Protein AF-A0A6J4HTN8-F1 (afdb_monomer_lite)

Organism: NCBI:txid1135996

Radius of gyration: 10.66 Å; chains: 1; bounding box: 25×17×29 Å

Structure (mmCIF, N/CA/C/O backbone):
data_AF-A0A6J4HTN8-F1
#
_entry.id   AF-A0A6J4HTN8-F1
#
loop_
_atom_site.group_PDB
_atom_site.id
_atom_site.type_symbol
_atom_site.label_atom_id
_atom_site.label_alt_id
_atom_site.label_comp_id
_atom_site.label_asym_id
_atom_site.label_entity_id
_atom_site.label_seq_id
_atom_site.pdbx_PDB_ins_code
_atom_site.Cartn_x
_atom_site.Cartn_y
_atom_site.Cartn_z
_atom_site.occupancy
_atom_site.B_iso_or_equiv
_atom_site.auth_seq_id
_atom_site.auth_comp_id
_atom_site.auth_asym_id
_atom_site.auth_atom_id
_atom_site.pdbx_PDB_model_num
ATOM 1 N N . MET A 1 1 ? -10.315 0.075 10.247 1.00 82.00 1 MET A N 1
ATOM 2 C CA . MET A 1 1 ? -10.652 -0.317 8.860 1.00 82.00 1 MET A CA 1
ATOM 3 C C . MET A 1 1 ? -9.910 -1.603 8.570 1.00 82.00 1 MET A C 1
ATOM 5 O O . MET A 1 1 ? -8.793 -1.728 9.047 1.00 82.00 1 MET A O 1
ATOM 9 N N . THR A 1 2 ? -10.492 -2.541 7.829 1.00 90.00 2 THR A N 1
ATOM 10 C CA . THR A 1 2 ? -9.775 -3.773 7.477 1.00 90.00 2 THR A CA 1
ATOM 11 C C . THR A 1 2 ? -9.061 -3.593 6.142 1.00 90.00 2 THR A C 1
ATOM 13 O O . THR A 1 2 ? -9.713 -3.382 5.124 1.00 90.00 2 THR A O 1
ATOM 16 N N . VAL A 1 3 ? -7.731 -3.667 6.138 1.00 91.88 3 VAL A N 1
ATOM 17 C CA . VAL A 1 3 ? -6.897 -3.637 4.929 1.00 91.88 3 VAL A CA 1
ATOM 18 C C . VAL A 1 3 ? -6.587 -5.072 4.522 1.00 91.88 3 VAL A C 1
ATOM 20 O O . VAL A 1 3 ? -5.784 -5.744 5.170 1.00 91.88 3 VAL A O 1
ATOM 23 N N . ASN A 1 4 ? -7.231 -5.558 3.461 1.00 93.56 4 ASN A N 1
ATOM 24 C CA . ASN A 1 4 ? -7.004 -6.905 2.946 1.00 93.56 4 ASN A CA 1
ATOM 25 C C . ASN A 1 4 ? -6.119 -6.864 1.685 1.00 93.56 4 ASN A C 1
ATOM 27 O O . ASN A 1 4 ? -6.537 -6.289 0.681 1.00 93.56 4 ASN A O 1
ATOM 31 N N . PRO A 1 5 ? -4.920 -7.480 1.685 1.00 90.00 5 PRO A N 1
ATOM 32 C CA . PRO A 1 5 ? -3.996 -7.444 0.549 1.00 90.00 5 PRO A CA 1
ATOM 33 C C . PRO A 1 5 ? -4.604 -7.857 -0.790 1.00 90.00 5 PRO A C 1
ATOM 35 O O . PRO A 1 5 ? -4.250 -7.289 -1.822 1.00 90.00 5 PRO A O 1
ATOM 38 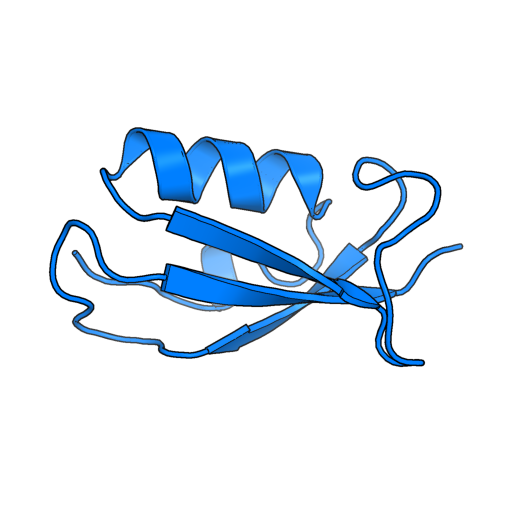N N . VAL A 1 6 ? -5.535 -8.816 -0.787 1.00 92.75 6 VAL A N 1
ATOM 39 C CA . VAL A 1 6 ? -6.140 -9.349 -2.020 1.00 92.75 6 VAL A CA 1
ATOM 40 C C . VAL A 1 6 ? -6.924 -8.297 -2.810 1.00 92.75 6 VAL A C 1
ATOM 42 O O . VAL A 1 6 ? -7.087 -8.450 -4.016 1.00 92.75 6 VAL A O 1
ATOM 45 N N . ASP A 1 7 ? -7.361 -7.216 -2.159 1.00 92.19 7 ASP A N 1
ATOM 46 C CA . ASP A 1 7 ? -8.115 -6.132 -2.799 1.00 92.19 7 ASP A CA 1
ATOM 47 C C . ASP A 1 7 ? -7.213 -5.175 -3.600 1.00 92.19 7 ASP A C 1
ATOM 49 O O . ASP A 1 7 ? -7.693 -4.391 -4.430 1.00 92.19 7 ASP A O 1
ATOM 53 N N . TYR A 1 8 ? -5.899 -5.239 -3.364 1.00 94.56 8 TYR A N 1
ATOM 54 C CA . TYR A 1 8 ? -4.918 -4.269 -3.852 1.00 94.56 8 TYR A CA 1
ATOM 55 C C . TYR A 1 8 ? -3.806 -4.913 -4.684 1.00 94.56 8 TYR A C 1
ATOM 57 O O . TYR A 1 8 ? -3.393 -4.339 -5.692 1.00 94.56 8 TYR A O 1
ATOM 65 N N . VAL A 1 9 ? -3.320 -6.095 -4.293 1.00 95.56 9 VAL A N 1
ATOM 66 C CA . VAL A 1 9 ? -2.225 -6.791 -4.984 1.00 95.56 9 VAL A CA 1
ATOM 67 C C . VAL A 1 9 ? -2.601 -7.064 -6.442 1.00 95.56 9 VAL A C 1
ATOM 69 O O . VAL A 1 9 ? -3.697 -7.520 -6.758 1.00 95.56 9 VAL A O 1
ATOM 72 N N . GLY A 1 10 ? -1.684 -6.754 -7.359 1.00 94.31 10 GLY A N 1
ATOM 73 C CA . GLY A 1 10 ? -1.902 -6.873 -8.801 1.00 94.31 10 GLY A CA 1
ATOM 74 C C . GLY A 1 10 ? -2.621 -5.682 -9.449 1.00 94.31 10 GLY A C 1
ATOM 75 O O . GLY A 1 10 ? -2.657 -5.613 -10.683 1.00 94.31 10 GLY A O 1
ATOM 76 N N . ARG A 1 11 ? -3.149 -4.732 -8.666 1.00 95.50 11 ARG A N 1
ATOM 77 C CA . ARG A 1 11 ? -3.718 -3.462 -9.159 1.00 95.50 11 ARG A CA 1
ATOM 78 C C . ARG A 1 11 ? -2.641 -2.380 -9.252 1.00 95.50 11 ARG A C 1
ATOM 80 O O . ARG A 1 11 ? -1.514 -2.588 -8.804 1.00 95.50 11 ARG A O 1
ATOM 87 N N . SER A 1 12 ? -2.970 -1.235 -9.852 1.00 96.81 12 SER A N 1
ATOM 88 C CA . SER A 1 12 ? -2.062 -0.085 -9.857 1.00 96.81 12 SER A CA 1
ATOM 89 C C . SER A 1 12 ? -1.978 0.558 -8.471 1.00 96.81 12 SER A C 1
ATOM 91 O O . SER A 1 12 ? -2.959 0.584 -7.719 1.00 96.81 12 SER A O 1
ATOM 93 N N . ALA A 1 13 ? -0.815 1.113 -8.140 1.00 95.88 13 ALA A N 1
ATOM 94 C CA . ALA A 1 13 ? -0.583 1.793 -6.874 1.00 95.88 13 ALA A CA 1
ATOM 95 C C . ALA A 1 13 ? -1.466 3.042 -6.730 1.00 95.88 13 ALA A C 1
ATOM 97 O O . ALA A 1 13 ? -1.961 3.307 -5.638 1.00 95.88 13 ALA A O 1
ATOM 98 N N . SER A 1 14 ? -1.770 3.738 -7.833 1.00 96.25 14 SER A N 1
ATOM 99 C CA . SER A 1 14 ? -2.724 4.858 -7.843 1.00 96.25 14 SER A CA 1
ATOM 100 C C . SER A 1 14 ? -4.136 4.453 -7.402 1.00 96.25 14 SER A C 1
ATOM 102 O O . SER A 1 14 ? -4.781 5.167 -6.635 1.00 96.25 14 SER A O 1
ATOM 104 N N . VAL A 1 15 ? -4.613 3.280 -7.829 1.00 96.06 15 VAL A N 1
ATOM 105 C CA . VAL A 1 15 ? -5.927 2.758 -7.423 1.00 96.06 15 VAL A CA 1
ATOM 106 C C . VAL A 1 15 ? -5.922 2.360 -5.949 1.00 96.06 15 VAL A C 1
ATOM 108 O O . VAL A 1 15 ? -6.889 2.641 -5.241 1.00 96.06 15 VAL A O 1
ATOM 111 N N . ALA A 1 16 ? -4.841 1.737 -5.475 1.00 95.38 16 ALA A N 1
ATOM 112 C CA . ALA A 1 16 ? -4.704 1.380 -4.067 1.00 95.38 16 ALA A CA 1
ATOM 113 C C . ALA A 1 16 ? -4.664 2.620 -3.162 1.00 95.38 16 ALA A C 1
ATOM 115 O O . ALA A 1 16 ? -5.389 2.670 -2.171 1.00 95.38 16 ALA A O 1
ATOM 116 N N . GLN A 1 17 ? -3.897 3.644 -3.539 1.00 95.50 17 GLN A N 1
ATOM 117 C CA . GLN A 1 17 ? -3.824 4.914 -2.816 1.00 95.50 17 GLN A CA 1
ATOM 118 C C . GLN A 1 17 ? -5.192 5.587 -2.707 1.00 95.50 17 GLN A C 1
ATOM 120 O O . GLN A 1 17 ? -5.607 5.942 -1.606 1.00 95.50 17 GLN A O 1
ATOM 125 N N . ALA A 1 18 ? -5.920 5.712 -3.820 1.00 95.75 18 ALA A N 1
ATOM 126 C CA . ALA A 1 18 ? -7.247 6.321 -3.814 1.00 95.75 18 ALA A CA 1
ATOM 127 C C . ALA A 1 18 ? -8.226 5.562 -2.901 1.00 95.75 18 ALA A C 1
ATOM 129 O O . ALA A 1 18 ? -8.970 6.180 -2.141 1.00 95.75 18 ALA A O 1
ATOM 130 N N . ALA A 1 19 ? -8.206 4.227 -2.936 1.00 94.19 19 ALA A N 1
ATOM 131 C CA . ALA A 1 19 ? -9.068 3.397 -2.098 1.00 94.19 19 ALA A CA 1
ATOM 132 C C . ALA A 1 19 ? -8.731 3.515 -0.598 1.00 94.19 19 ALA A C 1
ATOM 134 O O . ALA A 1 19 ? -9.639 3.639 0.225 1.00 94.19 19 ALA A O 1
ATOM 135 N N . LEU A 1 20 ? -7.443 3.533 -0.238 1.00 94.19 20 LEU A N 1
ATOM 136 C CA . LEU A 1 20 ? -6.991 3.717 1.147 1.00 94.19 20 LEU A CA 1
ATOM 137 C C . LEU A 1 20 ? -7.375 5.106 1.682 1.00 94.19 20 LEU A C 1
ATOM 139 O O . LEU A 1 20 ? -7.948 5.210 2.767 1.00 94.19 20 LEU A O 1
ATOM 143 N N . GLN A 1 21 ? -7.176 6.156 0.883 1.00 93.69 21 GLN A N 1
ATOM 144 C CA . GLN A 1 21 ? -7.582 7.521 1.233 1.00 93.69 21 GLN A CA 1
ATOM 145 C C . GLN A 1 21 ? -9.099 7.648 1.412 1.00 93.69 21 GLN A C 1
ATOM 147 O O . GLN A 1 21 ? -9.557 8.235 2.392 1.00 93.69 21 GLN A O 1
ATOM 152 N N . GLN A 1 22 ? -9.898 7.039 0.529 1.00 93.12 22 GLN A N 1
ATOM 153 C CA . GLN A 1 22 ? -11.360 6.990 0.674 1.00 93.12 22 GLN A CA 1
ATOM 154 C C . GLN A 1 22 ? -11.810 6.248 1.941 1.00 93.12 22 GLN A C 1
ATOM 156 O O . GLN A 1 22 ? -12.857 6.568 2.503 1.00 93.12 22 GLN A O 1
ATOM 161 N N . ALA A 1 23 ? -11.018 5.287 2.418 1.00 90.69 23 ALA A N 1
ATOM 162 C CA . ALA A 1 23 ? -11.263 4.580 3.671 1.00 90.69 23 ALA A CA 1
ATOM 163 C C . ALA A 1 23 ? -10.811 5.360 4.927 1.00 90.69 23 ALA A C 1
ATOM 165 O O . ALA A 1 23 ? -11.058 4.908 6.054 1.00 90.69 23 ALA A O 1
ATOM 166 N N . GLY A 1 24 ? -10.192 6.534 4.750 1.00 93.69 24 GLY A N 1
ATOM 167 C CA . GLY A 1 24 ? -9.667 7.376 5.824 1.00 93.69 24 GLY A CA 1
ATOM 168 C C . GLY A 1 24 ? -8.304 6.923 6.348 1.00 93.69 24 GLY A C 1
ATOM 169 O O . GLY A 1 24 ? -8.037 7.074 7.541 1.00 93.69 24 GLY A O 1
ATOM 170 N N . LEU A 1 25 ? -7.487 6.317 5.486 1.00 94.75 25 LEU A N 1
ATOM 171 C CA . LEU A 1 25 ? -6.103 5.929 5.755 1.00 94.75 25 LEU A CA 1
ATOM 172 C C . LEU A 1 25 ? -5.153 6.775 4.910 1.00 94.75 25 LEU A C 1
ATOM 174 O O . LEU A 1 25 ? -5.510 7.227 3.821 1.00 94.75 25 LEU A O 1
ATOM 178 N N . GLU A 1 26 ? -3.930 6.952 5.389 1.00 94.75 26 GLU A N 1
ATOM 179 C CA . GLU A 1 26 ? -2.860 7.498 4.562 1.00 94.75 26 GLU A CA 1
ATOM 180 C C . GLU A 1 26 ? -2.181 6.370 3.784 1.00 94.75 26 GLU A C 1
ATOM 182 O O . GLU A 1 26 ? -2.189 5.211 4.201 1.00 94.75 26 GLU A O 1
ATOM 187 N N . ALA A 1 27 ? -1.617 6.696 2.624 1.00 94.38 27 ALA A N 1
ATOM 188 C CA . ALA A 1 27 ? -0.963 5.719 1.767 1.00 94.38 27 ALA A CA 1
ATOM 189 C C . ALA A 1 27 ? 0.371 6.267 1.267 1.00 94.38 27 ALA A C 1
ATOM 191 O O . ALA A 1 27 ? 0.403 7.249 0.522 1.00 94.38 27 ALA A O 1
ATOM 192 N N . GLU A 1 28 ? 1.450 5.595 1.649 1.00 95.69 28 GLU A N 1
ATOM 193 C CA . GLU A 1 28 ? 2.799 5.863 1.159 1.00 95.69 28 GLU A CA 1
ATOM 194 C C . GLU A 1 28 ? 3.150 4.842 0.085 1.00 95.69 28 GLU A C 1
ATOM 196 O O . GLU A 1 28 ? 3.082 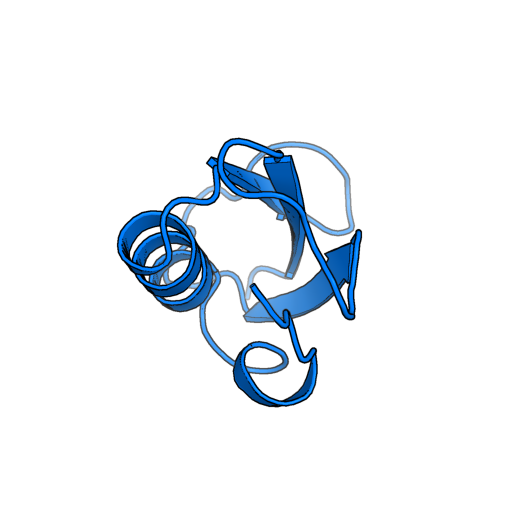3.638 0.326 1.00 95.69 28 GLU A O 1
ATOM 201 N N . ILE A 1 29 ? 3.521 5.305 -1.107 1.00 95.94 29 ILE A N 1
ATOM 202 C CA . ILE A 1 29 ? 3.838 4.417 -2.225 1.00 95.94 29 ILE A CA 1
ATOM 203 C C . ILE A 1 29 ? 5.349 4.359 -2.409 1.00 95.94 29 ILE A C 1
ATOM 205 O O . ILE A 1 29 ? 5.990 5.379 -2.649 1.00 95.94 29 ILE A O 1
ATOM 209 N N . GLY A 1 30 ? 5.901 3.150 -2.366 1.00 96.25 30 GLY A N 1
ATOM 210 C CA . GLY A 1 30 ? 7.304 2.891 -2.663 1.00 96.25 30 GLY A CA 1
ATOM 211 C C . GLY A 1 30 ? 7.469 1.796 -3.710 1.00 96.25 30 GLY A C 1
ATOM 212 O O . GLY A 1 30 ? 6.666 0.864 -3.794 1.00 96.25 30 GLY A O 1
ATOM 213 N N . THR A 1 31 ? 8.528 1.874 -4.507 1.00 95.94 31 THR A N 1
ATOM 214 C CA . THR A 1 31 ? 8.911 0.766 -5.383 1.00 95.94 31 THR A CA 1
ATOM 215 C C . THR A 1 31 ? 9.635 -0.327 -4.596 1.00 95.94 31 THR A C 1
ATOM 217 O O . THR A 1 31 ? 10.227 -0.076 -3.545 1.00 95.94 31 THR A O 1
ATOM 220 N N . VAL A 1 32 ? 9.663 -1.548 -5.130 1.00 94.31 32 VAL A N 1
ATOM 221 C CA . VAL A 1 32 ? 10.483 -2.652 -4.590 1.00 94.31 32 VAL A CA 1
ATOM 222 C C . VAL A 1 32 ? 11.986 -2.361 -4.557 1.00 94.31 32 VAL A C 1
ATOM 224 O O . VAL A 1 32 ? 12.711 -3.014 -3.813 1.00 94.31 32 VAL A O 1
ATOM 227 N N . LEU A 1 33 ? 12.462 -1.410 -5.364 1.00 91.19 33 LEU A N 1
ATOM 228 C CA . LEU A 1 33 ? 13.866 -0.991 -5.397 1.00 91.19 33 LEU A CA 1
ATOM 229 C C . LEU A 1 33 ? 14.165 0.116 -4.371 1.00 91.19 33 LEU A C 1
ATOM 231 O O . LEU A 1 33 ? 15.321 0.505 -4.214 1.00 91.19 33 LEU A O 1
ATOM 235 N N . GLY A 1 34 ? 13.141 0.598 -3.662 1.00 87.19 34 GLY A N 1
ATOM 236 C CA . GLY A 1 34 ? 13.200 1.789 -2.824 1.00 87.19 34 GLY A CA 1
ATOM 237 C C . GLY A 1 34 ? 12.892 3.066 -3.613 1.00 87.19 34 GLY A C 1
ATOM 238 O O . GLY A 1 34 ? 13.107 3.144 -4.822 1.00 87.19 34 GLY A O 1
ATOM 239 N N . GLY A 1 35 ? 12.365 4.074 -2.915 1.00 92.06 35 GLY A N 1
ATOM 240 C CA . GLY A 1 35 ? 11.955 5.353 -3.508 1.00 92.06 35 GLY A CA 1
ATOM 241 C C . GLY A 1 35 ? 10.546 5.340 -4.105 1.00 92.06 35 GLY A C 1
ATOM 242 O O . GLY A 1 35 ? 9.883 4.304 -4.148 1.00 92.06 35 GLY A O 1
ATOM 243 N N . GLU A 1 36 ? 10.082 6.508 -4.540 1.00 93.31 36 GLU A N 1
ATOM 244 C CA . GLU A 1 36 ? 8.759 6.682 -5.146 1.00 93.31 36 GLU A CA 1
ATOM 245 C C . GLU A 1 36 ? 8.743 6.185 -6.603 1.00 93.31 36 GLU A C 1
ATOM 247 O O . GLU A 1 36 ? 9.735 6.357 -7.318 1.00 93.31 36 GLU A O 1
ATOM 252 N N . PRO A 1 37 ? 7.641 5.570 -7.069 1.00 93.44 37 PRO A N 1
ATOM 253 C CA . PRO A 1 37 ? 7.495 5.224 -8.479 1.00 93.44 37 PRO A CA 1
ATOM 254 C C . PRO A 1 37 ? 7.437 6.479 -9.352 1.00 93.44 37 PRO A C 1
ATOM 256 O O . PRO A 1 37 ? 6.822 7.480 -8.982 1.00 93.44 37 PRO A O 1
ATOM 259 N N . SER A 1 38 ? 8.007 6.391 -10.551 1.00 93.62 38 SER A N 1
ATOM 260 C CA . SER A 1 38 ? 7.898 7.435 -11.573 1.00 93.62 38 SER A CA 1
ATOM 261 C C . SER A 1 38 ? 6.460 7.635 -12.068 1.00 93.62 38 SER A C 1
ATOM 263 O O . SER A 1 38 ? 6.060 8.765 -12.346 1.00 93.62 38 SER A O 1
ATOM 265 N N . ASP A 1 39 ? 5.669 6.557 -12.135 1.00 93.12 39 ASP A N 1
ATOM 266 C CA . ASP A 1 39 ? 4.231 6.605 -12.416 1.00 93.12 39 ASP A CA 1
ATOM 267 C C . ASP A 1 39 ? 3.456 5.584 -11.552 1.00 93.12 39 ASP A C 1
ATOM 269 O O . ASP A 1 39 ? 3.406 4.386 -11.868 1.00 93.12 39 ASP A O 1
ATOM 273 N N . PRO A 1 40 ? 2.760 6.036 -10.490 1.00 92.62 40 PRO A N 1
ATOM 274 C CA . PRO A 1 40 ? 1.923 5.177 -9.650 1.00 92.62 40 PRO A CA 1
ATOM 275 C C . PRO A 1 40 ? 0.818 4.421 -10.407 1.00 92.62 40 PRO A C 1
ATOM 277 O O . PRO A 1 40 ? 0.337 3.391 -9.929 1.00 92.62 40 PRO A O 1
ATOM 280 N N . SER A 1 41 ? 0.391 4.898 -11.580 1.00 94.44 41 SER A N 1
ATOM 281 C CA . SER A 1 41 ? -0.622 4.225 -12.404 1.00 94.44 41 SER A CA 1
ATOM 282 C C . SER A 1 41 ? -0.060 3.048 -13.196 1.00 94.44 41 SER A C 1
ATOM 284 O O . SER A 1 41 ? -0.816 2.144 -13.553 1.00 94.44 41 SER A O 1
ATOM 286 N N . ARG A 1 42 ? 1.258 3.018 -13.413 1.00 94.38 42 ARG A N 1
ATOM 287 C CA . ARG A 1 42 ? 1.986 1.899 -14.029 1.00 94.38 42 ARG A CA 1
ATOM 288 C C . ARG A 1 42 ? 2.702 1.010 -13.015 1.00 94.38 42 ARG A C 1
ATOM 290 O O . ARG A 1 42 ? 3.178 -0.062 -13.377 1.00 94.38 42 ARG A O 1
ATOM 297 N N . CYS A 1 43 ? 2.740 1.418 -11.750 1.00 95.75 43 CYS A N 1
ATOM 298 C CA . CYS A 1 43 ? 3.320 0.632 -10.673 1.00 95.75 43 CYS A CA 1
ATOM 299 C C . CYS A 1 43 ? 2.312 -0.391 -10.138 1.00 95.75 43 CYS A C 1
ATOM 301 O O . CYS A 1 43 ? 1.268 -0.024 -9.598 1.00 95.75 43 CYS A O 1
ATOM 303 N N . ARG A 1 44 ? 2.600 -1.685 -10.274 1.00 97.12 44 ARG A N 1
ATOM 304 C CA . ARG A 1 44 ? 1.716 -2.760 -9.808 1.00 97.12 44 ARG A CA 1
ATOM 305 C C . ARG A 1 44 ? 2.009 -3.113 -8.362 1.00 97.12 44 ARG A C 1
ATOM 307 O O . ARG A 1 44 ? 3.145 -3.441 -8.032 1.00 97.12 44 ARG A O 1
ATOM 314 N N . VAL A 1 45 ? 0.992 -3.078 -7.512 1.00 97.25 45 VAL A N 1
ATOM 315 C CA . VAL A 1 45 ? 1.126 -3.397 -6.087 1.00 97.25 45 VAL A CA 1
ATOM 316 C C . VAL A 1 45 ? 1.506 -4.861 -5.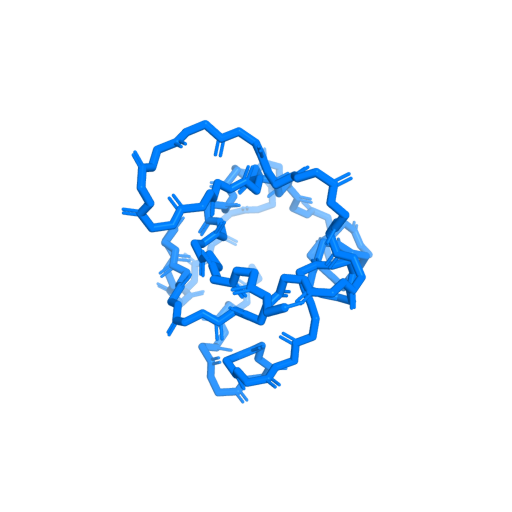908 1.00 97.25 45 VAL A C 1
ATOM 318 O O . VAL A 1 45 ? 0.865 -5.749 -6.477 1.00 97.25 45 VAL A O 1
ATOM 321 N N . LEU A 1 46 ? 2.529 -5.105 -5.093 1.00 96.19 46 LEU A N 1
ATOM 322 C CA . LEU A 1 46 ? 2.987 -6.444 -4.731 1.00 96.19 46 LEU A CA 1
ATOM 323 C C . LEU A 1 46 ? 2.596 -6.815 -3.303 1.00 96.19 46 LEU A C 1
ATOM 325 O O . LEU A 1 46 ? 2.185 -7.946 -3.064 1.00 96.19 46 LEU A O 1
ATOM 329 N N . TYR A 1 47 ? 2.713 -5.877 -2.363 1.00 93.69 47 TYR A N 1
ATOM 330 C CA . TYR A 1 47 ? 2.328 -6.079 -0.969 1.00 93.69 47 TYR A CA 1
ATOM 331 C C . TYR A 1 47 ? 2.045 -4.744 -0.268 1.00 93.69 47 TYR A C 1
ATOM 333 O O . TYR A 1 47 ? 2.402 -3.674 -0.767 1.00 93.69 47 TYR A O 1
ATOM 341 N N . LEU A 1 48 ? 1.377 -4.821 0.884 1.00 94.81 48 LEU A N 1
ATOM 342 C CA . LEU A 1 48 ? 1.008 -3.684 1.725 1.00 94.81 48 LEU A CA 1
ATOM 343 C C . LEU A 1 48 ? 1.374 -3.975 3.180 1.00 94.81 48 LEU A C 1
ATOM 345 O O . LEU A 1 48 ? 1.420 -5.140 3.578 1.00 94.81 48 LEU A O 1
ATOM 349 N N . SER A 1 49 ? 1.593 -2.929 3.971 1.00 94.62 49 SER A N 1
ATOM 350 C CA . SER A 1 49 ? 1.812 -3.031 5.415 1.00 94.62 49 SER A CA 1
ATOM 351 C C . SER A 1 49 ? 1.428 -1.726 6.125 1.00 94.62 49 SER A C 1
ATOM 353 O O . SER A 1 49 ? 1.831 -0.673 5.641 1.00 94.62 49 SER A O 1
ATOM 355 N N . PRO A 1 50 ? 0.732 -1.754 7.278 1.00 94.81 50 PRO A N 1
ATOM 356 C CA . PRO A 1 50 ? 0.139 -2.927 7.925 1.00 94.81 50 PRO A CA 1
ATOM 357 C C . PRO A 1 50 ? -1.109 -3.452 7.189 1.00 94.81 50 PRO A C 1
ATOM 359 O O . PRO A 1 50 ? -1.695 -2.783 6.340 1.00 94.81 50 PRO A O 1
ATOM 362 N N . THR A 1 51 ? -1.512 -4.684 7.511 1.00 92.81 51 THR A N 1
ATOM 363 C CA . THR A 1 51 ? -2.705 -5.357 6.959 1.00 92.81 51 THR A CA 1
ATOM 364 C C . THR A 1 51 ? -3.580 -5.887 8.088 1.00 92.81 51 THR A C 1
ATOM 366 O O . THR A 1 51 ? -3.078 -6.155 9.176 1.00 92.81 51 THR A O 1
ATOM 369 N N . GLY A 1 52 ? -4.865 -6.119 7.826 1.00 92.50 52 GLY A N 1
ATOM 370 C CA . GLY A 1 52 ? -5.840 -6.481 8.855 1.00 92.50 52 GLY A CA 1
ATOM 371 C C . GLY A 1 52 ? -6.498 -5.238 9.441 1.00 92.50 52 GLY A C 1
ATOM 372 O O . GLY A 1 52 ? -6.809 -4.309 8.700 1.00 92.50 52 GLY A O 1
ATOM 373 N N . GLU A 1 53 ? -6.756 -5.220 10.744 1.00 93.69 53 GLU A N 1
ATOM 374 C CA . GLU A 1 53 ? -7.361 -4.058 11.396 1.00 93.69 53 GLU A CA 1
ATOM 375 C C . GLU 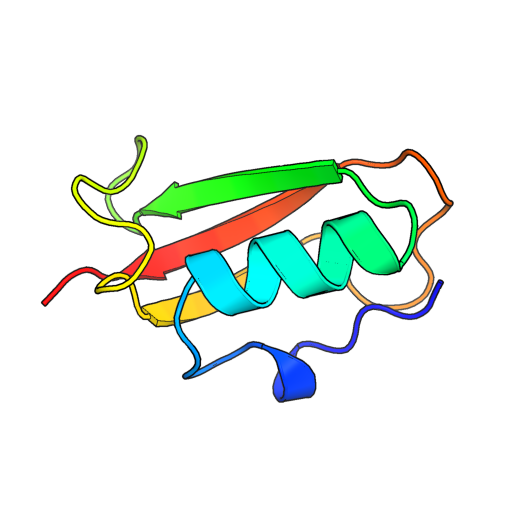A 1 53 ? -6.350 -2.917 11.538 1.00 93.69 53 GLU A C 1
ATOM 377 O O . GLU A 1 53 ? -5.466 -2.952 12.386 1.00 93.69 53 GLU A O 1
ATOM 382 N N . VAL A 1 54 ? -6.520 -1.892 10.705 1.00 93.62 54 VAL A N 1
ATOM 383 C CA . VAL A 1 54 ? -5.712 -0.672 10.700 1.00 93.62 54 VAL A CA 1
ATOM 384 C C . VAL A 1 54 ? -6.558 0.492 11.244 1.00 93.62 54 VAL A C 1
ATOM 386 O O . VAL A 1 54 ? -7.649 0.771 10.708 1.00 93.62 54 VAL A O 1
ATOM 389 N N . PRO A 1 55 ? -6.135 1.142 12.342 1.00 91.12 55 PRO A N 1
ATOM 390 C CA . PRO A 1 55 ? -6.681 2.410 12.810 1.00 91.12 55 PRO A CA 1
ATOM 391 C C . PRO A 1 55 ? -6.836 3.453 11.698 1.00 91.12 55 PRO A C 1
ATOM 393 O O . PRO A 1 55 ? -6.005 3.582 10.807 1.00 91.12 55 PRO A O 1
ATOM 396 N N . ARG A 1 56 ? -7.921 4.232 11.746 1.00 87.62 56 ARG A N 1
ATOM 397 C CA . ARG A 1 56 ? -8.081 5.365 10.820 1.00 87.62 56 ARG A CA 1
ATOM 398 C C . ARG A 1 56 ? -7.014 6.424 11.091 1.00 87.62 56 ARG A C 1
ATOM 400 O O . ARG A 1 56 ? -6.669 6.649 12.248 1.00 87.62 56 ARG A O 1
ATOM 407 N N . GLY A 1 57 ? -6.565 7.095 10.035 1.00 88.69 57 GLY A N 1
ATOM 408 C CA . GLY A 1 57 ? -5.479 8.074 10.096 1.00 88.69 57 GLY A CA 1
ATOM 409 C C . GLY A 1 57 ? -4.083 7.461 10.211 1.00 88.69 57 GLY A C 1
ATOM 410 O O . GLY A 1 57 ? -3.121 8.211 10.294 1.00 88.69 57 GLY A O 1
ATOM 411 N N . GLU A 1 58 ? -3.956 6.131 10.219 1.00 94.50 58 GLU A N 1
ATOM 412 C CA . GLU A 1 58 ? -2.657 5.471 10.109 1.00 94.50 58 GLU A CA 1
ATOM 413 C C . GLU A 1 58 ? -2.212 5.386 8.643 1.00 94.50 58 GLU A C 1
ATOM 415 O O . GLU A 1 58 ? -3.032 5.376 7.715 1.00 94.50 58 GLU A O 1
ATOM 420 N N . THR A 1 59 ? -0.900 5.309 8.454 1.00 95.31 59 THR A N 1
ATOM 421 C CA . THR A 1 59 ? -0.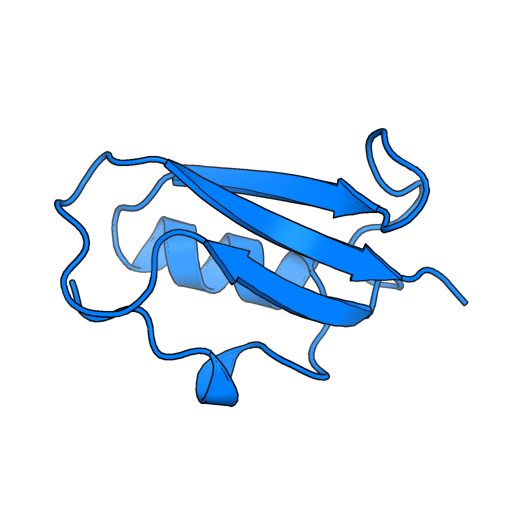248 5.203 7.156 1.00 95.31 59 THR A CA 1
ATOM 422 C C . THR A 1 59 ? -0.047 3.743 6.769 1.00 95.31 59 THR A C 1
ATOM 424 O O . THR A 1 59 ? 0.568 2.963 7.494 1.00 95.31 59 THR A O 1
ATOM 427 N N . VAL A 1 60 ? -0.543 3.375 5.590 1.00 96.38 60 VAL A N 1
ATOM 428 C CA . VAL A 1 60 ? -0.297 2.078 4.960 1.00 96.38 60 VAL A CA 1
ATOM 429 C C . VAL A 1 60 ? 0.756 2.250 3.877 1.00 96.38 60 VAL A C 1
ATOM 431 O O . VAL A 1 60 ? 0.553 2.956 2.889 1.00 96.38 60 VAL A O 1
ATOM 434 N N . SER A 1 61 ? 1.880 1.564 4.033 1.00 96.56 61 SER A N 1
ATOM 435 C CA . SER A 1 61 ? 2.902 1.464 3.003 1.00 96.56 61 SER A CA 1
ATOM 436 C C . SER A 1 61 ? 2.443 0.502 1.910 1.00 96.56 61 SER A C 1
ATOM 438 O O . SER A 1 61 ? 2.078 -0.647 2.172 1.00 96.56 61 SER A O 1
ATOM 440 N N . VAL A 1 62 ? 2.489 0.967 0.670 1.00 96.88 62 VAL A N 1
ATOM 441 C CA . VAL A 1 62 ? 2.168 0.222 -0.544 1.00 96.88 62 VAL A CA 1
ATOM 442 C C . VAL A 1 62 ? 3.462 0.015 -1.311 1.00 96.88 62 VAL A C 1
ATOM 444 O O . VAL A 1 62 ? 4.031 0.967 -1.842 1.00 96.88 62 VAL A O 1
ATOM 447 N N . THR A 1 63 ? 3.922 -1.231 -1.405 1.00 97.12 63 THR A N 1
ATOM 448 C CA . THR A 1 63 ? 5.081 -1.556 -2.237 1.00 97.12 63 THR A CA 1
ATOM 449 C C . THR A 1 63 ? 4.635 -2.061 -3.598 1.00 97.12 63 THR A C 1
ATOM 451 O O . THR A 1 63 ? 3.817 -2.979 -3.707 1.00 97.12 63 THR A O 1
ATOM 454 N N . CYS A 1 64 ? 5.188 -1.470 -4.652 1.00 96.56 64 CYS A N 1
ATOM 455 C CA . CYS A 1 64 ? 4.822 -1.766 -6.028 1.00 96.56 64 CYS A CA 1
ATOM 456 C C . CYS A 1 64 ? 6.047 -1.945 -6.943 1.00 96.56 64 CYS A C 1
ATOM 458 O O . CYS A 1 64 ? 7.184 -1.669 -6.564 1.00 96.56 64 CYS A O 1
ATOM 460 N N . GLN A 1 65 ? 5.827 -2.447 -8.155 1.00 96.25 65 GLN A N 1
ATOM 461 C CA . GLN A 1 65 ? 6.853 -2.608 -9.185 1.00 96.25 65 GLN A CA 1
ATOM 462 C C . GLN A 1 65 ? 6.405 -1.948 -10.491 1.00 96.25 65 GLN A C 1
ATOM 464 O O . GLN A 1 65 ? 5.281 -2.170 -10.939 1.00 96.25 65 GLN A O 1
ATOM 469 N N . GLU A 1 66 ? 7.279 -1.139 -11.087 1.00 90.06 66 GLU A N 1
ATOM 470 C CA . GLU A 1 66 ? 7.055 -0.489 -12.383 1.00 90.06 66 GLU A CA 1
ATOM 471 C C . GLU A 1 66 ? 7.394 -1.423 -13.556 1.00 90.06 66 GLU A C 1
ATOM 473 O O . GLU A 1 66 ? 8.208 -2.340 -13.414 1.00 90.06 66 GLU A O 1
ATOM 478 N N . PHE A 1 67 ? 6.761 -1.173 -14.708 1.00 78.50 67 PHE A N 1
ATOM 479 C CA . PHE A 1 67 ? 6.914 -1.929 -15.957 1.00 78.50 67 PHE A CA 1
ATOM 480 C C . PHE A 1 67 ? 7.081 -1.001 -17.161 1.00 78.50 67 PHE A C 1
ATOM 482 O O . PHE A 1 67 ? 6.311 -0.010 -17.270 1.00 78.50 67 PHE A O 1
#

Secondary structure (DSSP, 8-state):
-EE-GGGTTTSBHHHHHHHHHHTT-EEEEEETTSS--S-TTTPEEEEEES-EE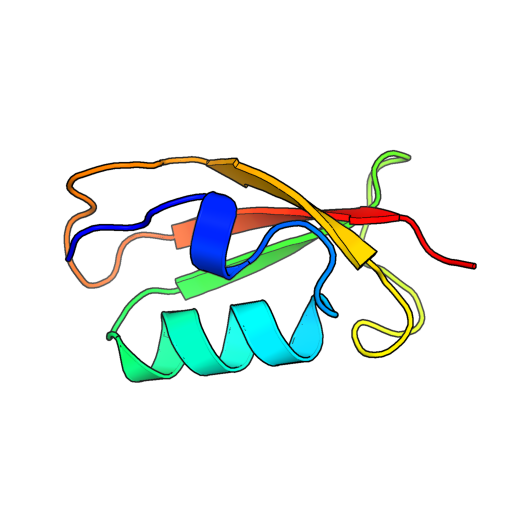--TTPEEEEEEE--

pLDDT: mean 93.63, std 3.26, range [78.5, 97.25]

Sequence (67 aa):
MTVNPVDYVGRSASVAQAALQQAGLEAEIGTVLGGEPSDPSRCRVLYLSPTGEVPRGETVSVTCQEF

Foldseek 3Di:
DAADFVVAAQAFQVVVQVVCVVVQEHEDEAEPVGDHDPDSRQWGFHGKPPGGDDDHHYYIYTYTHGD